Protein AF-A0A1V6HFZ8-F1 (afdb_monomer_lite)

Structure (mmCIF, N/CA/C/O backbone):
data_AF-A0A1V6HFZ8-F1
#
_entry.id   AF-A0A1V6HFZ8-F1
#
loop_
_atom_site.group_PDB
_atom_site.id
_atom_site.type_symbol
_atom_site.label_atom_id
_atom_site.label_alt_id
_atom_site.label_comp_id
_atom_site.label_asym_id
_atom_site.label_entity_id
_atom_site.label_seq_id
_atom_site.pdbx_PDB_ins_code
_atom_site.Cartn_x
_atom_site.Cartn_y
_atom_site.Cartn_z
_atom_site.occupancy
_atom_site.B_iso_or_equiv
_atom_site.auth_seq_id
_atom_site.auth_comp_id
_atom_site.auth_asym_id
_atom_site.auth_atom_id
_atom_site.pdbx_PDB_model_num
ATOM 1 N N . MET A 1 1 ? 42.973 -19.915 -8.336 1.00 31.91 1 MET A N 1
ATOM 2 C CA . MET A 1 1 ? 43.358 -18.603 -7.761 1.00 31.91 1 MET A CA 1
ATOM 3 C C . MET A 1 1 ? 42.092 -17.780 -7.530 1.00 31.91 1 MET A C 1
ATOM 5 O O . MET A 1 1 ? 41.095 -18.105 -8.163 1.00 31.91 1 MET A O 1
ATOM 9 N N . PRO A 1 2 ? 42.072 -16.906 -6.511 1.00 40.16 2 PRO A N 1
ATOM 10 C CA . PRO A 1 2 ? 41.049 -16.905 -5.465 1.00 40.16 2 PRO A CA 1
ATOM 11 C C . PRO A 1 2 ? 39.728 -16.217 -5.830 1.00 40.16 2 PRO A C 1
ATOM 13 O O . PRO A 1 2 ? 39.659 -15.354 -6.699 1.00 40.16 2 PRO A O 1
ATOM 16 N N . LYS A 1 3 ? 38.692 -16.661 -5.103 1.00 45.72 3 LYS A N 1
ATOM 17 C CA . LYS A 1 3 ? 37.398 -16.012 -4.903 1.00 45.72 3 LYS A CA 1
ATOM 18 C C . LYS A 1 3 ? 37.637 -14.635 -4.299 1.00 45.72 3 LYS A C 1
ATOM 20 O O . LYS A 1 3 ? 38.194 -14.598 -3.218 1.00 45.72 3 LYS A O 1
ATOM 25 N N . ASP A 1 4 ? 37.132 -13.588 -4.934 1.00 38.91 4 ASP A N 1
ATOM 26 C CA . ASP A 1 4 ? 36.700 -12.374 -4.241 1.00 38.91 4 ASP A CA 1
ATOM 27 C C . ASP A 1 4 ? 35.571 -11.741 -5.056 1.00 38.91 4 ASP A C 1
ATOM 29 O O . ASP A 1 4 ? 35.717 -10.773 -5.799 1.00 38.91 4 ASP A O 1
ATOM 33 N N . SER A 1 5 ? 34.396 -12.357 -4.934 1.00 36.78 5 SER A N 1
ATOM 34 C CA . SER A 1 5 ? 33.130 -11.678 -5.154 1.00 36.78 5 SER A CA 1
ATOM 35 C C . SER A 1 5 ? 33.002 -10.590 -4.090 1.00 36.78 5 SER A C 1
ATOM 37 O O . SER A 1 5 ? 32.416 -10.817 -3.030 1.00 36.78 5 SER A O 1
ATOM 39 N N . TYR A 1 6 ? 33.558 -9.411 -4.363 1.00 35.97 6 TYR A N 1
ATOM 40 C CA . TYR A 1 6 ? 33.199 -8.197 -3.645 1.00 35.97 6 TYR A CA 1
ATOM 41 C C . TYR A 1 6 ? 31.760 -7.842 -4.026 1.00 35.97 6 TYR A C 1
ATOM 43 O O . TYR A 1 6 ? 31.497 -6.984 -4.867 1.00 35.97 6 TYR A O 1
ATOM 51 N N . LEU A 1 7 ? 30.798 -8.513 -3.391 1.00 35.81 7 LEU A N 1
ATOM 52 C CA . LEU A 1 7 ? 29.511 -7.897 -3.116 1.00 35.81 7 LEU A CA 1
ATOM 53 C C . LEU A 1 7 ? 29.822 -6.730 -2.179 1.00 35.81 7 LEU A C 1
ATOM 55 O O . LEU A 1 7 ? 29.823 -6.881 -0.962 1.00 35.81 7 LEU A O 1
ATOM 59 N N . LEU A 1 8 ? 30.162 -5.577 -2.762 1.00 37.78 8 LEU A N 1
ATOM 60 C CA . LEU A 1 8 ? 30.072 -4.298 -2.079 1.00 37.78 8 LEU A CA 1
ATOM 61 C C . LEU A 1 8 ? 28.665 -4.253 -1.489 1.00 37.78 8 LEU A C 1
ATOM 63 O O . LEU A 1 8 ? 27.687 -4.115 -2.229 1.00 37.78 8 LEU A O 1
ATOM 67 N N . GLU A 1 9 ? 28.557 -4.431 -0.173 1.00 38.78 9 GLU A N 1
ATOM 68 C CA . GLU A 1 9 ? 27.346 -4.120 0.568 1.00 38.78 9 GLU A CA 1
ATOM 69 C C . GLU A 1 9 ? 27.039 -2.650 0.282 1.00 38.78 9 GLU A C 1
ATOM 71 O O . GLU A 1 9 ? 27.591 -1.735 0.896 1.00 38.78 9 GLU A O 1
ATOM 76 N N . LYS A 1 10 ? 26.210 -2.405 -0.741 1.00 52.00 10 LYS A N 1
ATOM 77 C CA . LYS A 1 10 ? 25.707 -1.075 -1.061 1.00 52.00 10 LYS A CA 1
ATOM 78 C C . LYS A 1 10 ? 25.047 -0.582 0.217 1.00 52.00 10 LYS A C 1
ATOM 80 O O . LYS A 1 10 ? 24.011 -1.121 0.599 1.00 52.00 10 LYS A O 1
ATOM 85 N N . LYS A 1 11 ? 25.643 0.417 0.875 1.00 50.28 11 LYS A N 1
ATOM 86 C CA . LYS A 1 11 ? 25.008 1.152 1.973 1.00 50.28 11 LYS A CA 1
ATOM 87 C C . LYS A 1 11 ? 23.631 1.591 1.476 1.00 50.28 11 LYS A C 1
ATOM 89 O O . LYS A 1 11 ? 23.530 2.453 0.606 1.00 50.28 11 LYS A O 1
ATOM 94 N N . ARG A 1 12 ? 22.584 0.918 1.953 1.00 60.47 12 ARG A N 1
ATOM 95 C CA . ARG A 1 12 ? 21.195 1.235 1.626 1.00 60.47 12 ARG A CA 1
ATOM 96 C C . ARG A 1 12 ? 20.712 2.219 2.676 1.00 60.47 12 ARG A C 1
ATOM 98 O O . ARG A 1 12 ? 20.575 1.856 3.840 1.00 60.47 12 ARG A O 1
ATOM 105 N N . SER A 1 13 ? 20.478 3.456 2.265 1.00 70.44 13 SER A N 1
ATOM 106 C CA . SER A 1 13 ? 19.807 4.449 3.103 1.00 70.44 13 SER A CA 1
ATOM 107 C C . SER A 1 13 ? 18.294 4.277 2.957 1.00 70.44 13 SER A C 1
ATOM 109 O O . SER A 1 13 ? 17.820 3.883 1.893 1.00 70.44 13 SER A O 1
ATOM 111 N N . LYS A 1 14 ? 17.519 4.561 4.006 1.00 79.94 14 LYS A N 1
ATOM 112 C CA . LYS A 1 14 ? 16.049 4.615 3.939 1.00 79.94 14 LYS A CA 1
ATOM 113 C C . LYS A 1 14 ? 15.633 6.083 3.929 1.00 79.94 14 LYS A C 1
ATOM 115 O O . LYS A 1 14 ? 16.002 6.817 4.841 1.00 79.94 14 LYS A O 1
ATOM 120 N N . LEU A 1 15 ? 14.877 6.498 2.919 1.00 77.06 15 LEU A N 1
ATOM 121 C CA . LEU A 1 15 ? 14.140 7.762 2.953 1.00 77.06 15 LEU A CA 1
ATOM 122 C C . LEU A 1 15 ? 12.719 7.459 3.430 1.00 77.06 15 LEU A C 1
ATOM 124 O O . LEU A 1 15 ? 12.125 6.497 2.944 1.00 77.06 15 LEU A O 1
ATOM 128 N N . SER A 1 16 ? 12.187 8.250 4.363 1.00 80.81 16 SER A N 1
ATOM 129 C CA . SER A 1 16 ? 10.817 8.099 4.862 1.00 80.81 16 SER A CA 1
ATOM 130 C C . SER A 1 16 ? 10.105 9.440 5.018 1.00 80.81 16 SER A C 1
ATOM 132 O O . SER A 1 16 ? 10.684 10.386 5.549 1.00 80.81 16 SER A O 1
ATOM 134 N N . LEU A 1 17 ? 8.844 9.491 4.598 1.00 79.19 17 LEU A N 1
ATOM 135 C CA . LEU A 1 17 ? 7.902 10.579 4.834 1.00 79.19 17 LEU A CA 1
ATOM 136 C C . LEU A 1 17 ? 6.761 10.038 5.698 1.00 79.19 17 LEU A C 1
ATOM 138 O O . LEU A 1 17 ? 6.158 9.025 5.343 1.00 79.19 17 LEU A O 1
ATOM 142 N N . THR A 1 18 ? 6.446 10.732 6.789 1.00 86.06 18 THR A N 1
ATOM 143 C CA . THR A 1 18 ? 5.321 10.381 7.658 1.00 8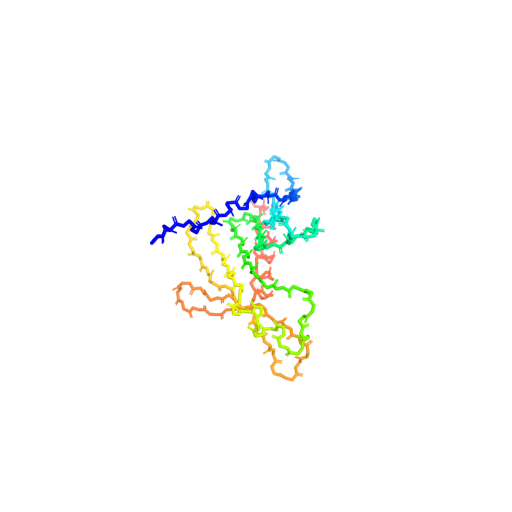6.06 18 THR A CA 1
ATOM 144 C C . THR A 1 18 ? 4.350 11.550 7.751 1.00 86.06 18 THR A C 1
ATOM 146 O O . THR A 1 18 ? 4.761 12.675 8.027 1.00 86.06 18 THR A O 1
ATOM 149 N N . ALA A 1 19 ? 3.065 11.276 7.544 1.00 82.31 19 ALA A N 1
ATOM 150 C CA . ALA A 1 19 ? 1.970 12.206 7.791 1.00 82.31 19 ALA A CA 1
ATOM 151 C C . ALA A 1 19 ? 0.964 11.557 8.746 1.00 82.31 19 ALA A C 1
ATOM 153 O O . ALA A 1 19 ? 0.659 10.371 8.616 1.00 82.31 19 ALA A O 1
ATOM 154 N N . SER A 1 20 ? 0.441 12.317 9.705 1.00 86.69 20 SER A N 1
ATOM 155 C CA . SER A 1 20 ? -0.549 11.820 10.659 1.00 86.69 20 SER A CA 1
ATOM 156 C C . SER A 1 20 ? -1.663 12.832 10.895 1.00 86.69 20 SER A C 1
ATOM 158 O O . SER A 1 20 ? -1.442 14.042 10.865 1.00 86.69 20 SER A O 1
ATOM 160 N N . ILE A 1 21 ? -2.873 12.317 11.117 1.00 82.44 21 ILE A N 1
ATOM 161 C CA . ILE A 1 21 ? -4.040 13.095 11.540 1.00 82.44 21 ILE A CA 1
ATOM 162 C C . ILE A 1 21 ? -4.507 12.528 12.876 1.00 82.44 21 ILE A C 1
ATOM 164 O O . ILE A 1 21 ? -4.757 11.323 13.000 1.00 82.44 21 ILE A O 1
ATOM 168 N N . THR A 1 22 ? -4.625 13.403 13.869 1.00 84.69 22 THR A N 1
ATOM 169 C CA . THR A 1 22 ? -5.078 13.071 15.218 1.00 84.69 22 THR A CA 1
ATOM 170 C C . THR A 1 22 ? -6.303 13.905 15.589 1.00 84.69 22 THR A C 1
ATOM 172 O O . THR A 1 22 ? -6.409 15.073 15.224 1.00 84.69 22 THR A O 1
ATOM 175 N N . GLU A 1 23 ? -7.235 13.302 16.322 1.00 79.81 23 GLU A N 1
ATOM 176 C CA . GLU A 1 23 ? -8.407 13.969 16.898 1.00 79.81 23 GLU A CA 1
ATOM 177 C C . GLU A 1 23 ? -8.531 13.532 18.358 1.00 79.81 23 GLU A C 1
ATOM 179 O O . GLU A 1 23 ? -8.574 12.334 18.637 1.00 79.81 23 GLU A O 1
ATOM 184 N N . SER A 1 24 ? -8.555 14.488 19.293 1.00 75.19 24 SER A N 1
ATOM 185 C CA . SER A 1 24 ? -8.728 14.222 20.733 1.00 75.19 24 SER A CA 1
ATOM 186 C C . SER A 1 24 ? -7.845 13.074 21.251 1.00 75.19 24 SER A C 1
ATOM 188 O O . SER A 1 24 ? -8.337 12.121 21.848 1.00 75.19 24 SER A O 1
ATOM 190 N N . GLU A 1 25 ? -6.541 13.148 20.954 1.00 76.88 25 GLU A N 1
ATOM 191 C CA . GLU A 1 25 ? -5.500 12.159 21.304 1.00 76.88 25 GLU A CA 1
ATOM 192 C C . GLU A 1 25 ? -5.581 10.801 20.579 1.00 76.88 25 GLU A C 1
ATOM 194 O O . GLU A 1 25 ? -4.676 9.976 20.712 1.00 76.88 25 GLU A O 1
ATOM 199 N N . LYS A 1 26 ? -6.598 10.566 19.743 1.00 74.50 26 LYS A N 1
ATOM 200 C CA . LYS A 1 26 ? -6.703 9.366 18.904 1.00 74.50 26 LYS A CA 1
ATOM 201 C C . LYS A 1 26 ? -6.065 9.598 17.543 1.00 74.50 26 LYS A C 1
ATOM 203 O O . LYS A 1 26 ? -6.334 10.591 16.870 1.00 74.50 26 LYS A O 1
ATOM 208 N N . GLN A 1 27 ? -5.254 8.644 17.103 1.00 76.06 27 GLN A N 1
ATOM 209 C CA . GLN A 1 27 ? -4.717 8.632 15.750 1.00 76.06 27 GLN A CA 1
ATOM 210 C C . GLN A 1 27 ? -5.765 8.098 14.771 1.00 76.06 27 GLN A C 1
ATOM 212 O O . GLN A 1 27 ? -6.107 6.917 14.804 1.00 76.06 27 GLN A O 1
ATOM 217 N N . LEU A 1 28 ? -6.267 8.977 13.905 1.00 78.62 28 LEU A N 1
ATOM 218 C CA . LEU A 1 28 ? -7.260 8.629 12.887 1.00 78.62 28 LEU A CA 1
ATOM 219 C C . LEU A 1 28 ? -6.596 8.052 11.637 1.00 78.62 28 LEU A C 1
ATOM 221 O O . LEU A 1 28 ? -7.091 7.092 11.050 1.00 78.62 28 LEU A O 1
ATOM 225 N N . LEU A 1 29 ? -5.463 8.641 11.251 1.00 81.94 29 LEU A N 1
ATOM 226 C CA . LEU A 1 29 ? -4.714 8.279 10.057 1.00 81.94 29 LEU A CA 1
ATOM 227 C C . LEU A 1 29 ? -3.211 8.399 10.324 1.00 81.94 29 LEU A C 1
ATOM 229 O O . LEU A 1 29 ? -2.740 9.400 10.866 1.00 81.94 29 LEU A O 1
ATOM 233 N N . GLU A 1 30 ? -2.451 7.401 9.892 1.00 86.00 30 GLU A N 1
ATOM 234 C CA . GLU A 1 30 ? -1.007 7.492 9.673 1.00 86.00 30 GLU A CA 1
ATOM 235 C C . GLU A 1 30 ? -0.697 7.072 8.252 1.00 86.00 30 GLU A C 1
ATOM 237 O O . GLU A 1 30 ? -1.179 6.036 7.803 1.00 86.00 30 GLU A O 1
ATOM 242 N N . VAL A 1 31 ? 0.165 7.814 7.580 1.00 86.44 31 VAL A N 1
ATOM 243 C CA . VAL A 1 31 ? 0.746 7.412 6.308 1.00 86.44 31 VAL A CA 1
ATOM 244 C C . VAL A 1 31 ? 2.255 7.453 6.467 1.00 86.44 31 VAL A C 1
ATOM 246 O O . VAL A 1 31 ? 2.812 8.515 6.723 1.00 86.44 31 VAL A O 1
ATOM 249 N N . GLU A 1 32 ? 2.912 6.309 6.317 1.00 88.62 32 GLU A N 1
ATOM 250 C CA . GLU A 1 32 ? 4.364 6.193 6.190 1.00 88.62 32 GLU A CA 1
ATOM 251 C C . GLU A 1 32 ? 4.676 5.772 4.753 1.00 88.62 32 GLU A C 1
ATOM 253 O O . GLU A 1 32 ? 4.271 4.701 4.309 1.00 88.62 32 GLU A O 1
ATOM 258 N N . LEU A 1 33 ? 5.403 6.611 4.025 1.00 85.62 33 LEU A N 1
ATOM 259 C CA . LEU A 1 33 ? 5.995 6.272 2.737 1.00 85.62 33 LEU A CA 1
ATOM 260 C C . LEU A 1 33 ? 7.495 6.112 2.937 1.00 85.62 33 LEU A C 1
ATOM 262 O O . LEU A 1 33 ? 8.133 6.988 3.515 1.00 85.62 33 LEU A O 1
ATOM 266 N N . SER A 1 34 ? 8.082 5.038 2.427 1.00 87.75 34 SER A N 1
ATOM 267 C CA . SER A 1 34 ? 9.522 4.848 2.459 1.00 87.75 34 SER A CA 1
ATOM 268 C C . SER A 1 34 ? 10.091 4.194 1.209 1.00 87.75 34 SER A C 1
ATOM 270 O O . SER A 1 34 ? 9.400 3.504 0.465 1.00 87.75 34 SER A O 1
ATOM 272 N N . THR A 1 35 ? 11.371 4.443 0.950 1.00 85.88 35 THR A N 1
ATOM 273 C CA . THR A 1 35 ? 12.093 3.859 -0.184 1.00 85.88 35 THR A CA 1
ATOM 274 C C . THR A 1 35 ? 13.546 3.598 0.185 1.00 85.88 35 THR A C 1
ATOM 276 O O . THR A 1 35 ? 14.160 4.354 0.946 1.00 85.88 35 THR A O 1
ATOM 279 N N . ALA A 1 36 ? 14.097 2.505 -0.340 1.00 83.50 36 ALA A N 1
ATOM 280 C CA . ALA A 1 36 ? 15.520 2.227 -0.253 1.00 83.50 36 ALA A CA 1
ATOM 281 C C . ALA A 1 36 ? 16.278 3.067 -1.288 1.00 83.50 36 ALA A C 1
ATOM 283 O O . ALA A 1 36 ? 15.962 3.051 -2.475 1.00 83.50 36 ALA A O 1
ATOM 284 N N . VAL A 1 37 ? 17.322 3.754 -0.843 1.00 81.62 37 VAL A N 1
ATOM 285 C CA . VAL A 1 37 ? 18.180 4.592 -1.677 1.00 81.62 37 VAL A CA 1
ATOM 286 C C . VAL A 1 37 ? 19.566 3.967 -1.738 1.00 81.62 37 VAL A C 1
ATOM 288 O O . VAL A 1 37 ? 20.138 3.590 -0.712 1.00 81.62 37 VAL A O 1
ATOM 291 N N . SER A 1 38 ? 20.113 3.851 -2.945 1.00 80.62 38 SER A N 1
ATOM 292 C CA . SER A 1 38 ? 21.486 3.398 -3.177 1.00 80.62 38 SER A CA 1
ATOM 293 C C . SER A 1 38 ? 22.196 4.287 -4.192 1.00 80.62 38 SER A C 1
ATOM 295 O O . SER A 1 38 ? 21.545 4.944 -5.000 1.00 80.62 38 SER A O 1
ATOM 297 N N . ILE A 1 39 ? 23.527 4.305 -4.143 1.00 76.62 39 ILE A N 1
ATOM 298 C CA . ILE A 1 39 ? 24.368 5.070 -5.070 1.00 76.62 39 ILE A CA 1
ATOM 299 C C . ILE A 1 39 ? 24.864 4.125 -6.175 1.00 76.62 39 ILE A C 1
ATOM 301 O O . ILE A 1 39 ? 25.343 3.024 -5.882 1.00 76.62 39 ILE A O 1
ATOM 305 N N . ALA A 1 40 ? 24.708 4.525 -7.439 1.00 77.44 40 ALA A N 1
ATOM 306 C CA . ALA A 1 40 ? 25.228 3.802 -8.602 1.00 77.44 40 ALA A CA 1
ATOM 307 C C . ALA A 1 40 ? 26.645 4.266 -8.998 1.00 77.44 40 ALA A C 1
ATOM 309 O O . ALA A 1 40 ? 27.188 5.212 -8.428 1.00 77.44 40 ALA A O 1
ATOM 310 N N . GLU A 1 41 ? 27.243 3.603 -9.993 1.00 69.31 41 GLU A N 1
ATOM 311 C CA . GLU A 1 41 ? 28.651 3.771 -10.406 1.00 69.31 41 GLU A CA 1
ATOM 312 C C . GLU A 1 41 ? 29.006 5.181 -10.934 1.00 69.31 41 GLU A C 1
ATOM 314 O O . GLU A 1 41 ? 30.180 5.514 -11.065 1.00 69.31 41 GLU A O 1
ATOM 319 N N . HIS A 1 42 ? 28.015 6.059 -11.131 1.00 78.62 42 HIS A N 1
ATOM 320 C CA . HIS A 1 42 ? 28.196 7.466 -11.520 1.00 78.62 42 HIS A CA 1
ATOM 321 C C . HIS A 1 42 ? 27.625 8.466 -10.504 1.00 78.62 42 HIS A C 1
ATOM 323 O O . HIS A 1 42 ? 27.186 9.549 -10.875 1.00 78.62 42 HIS A O 1
ATOM 329 N N . GLN A 1 43 ? 27.593 8.098 -9.220 1.00 71.69 43 GLN A N 1
ATOM 330 C CA . GLN A 1 43 ? 27.035 8.918 -8.132 1.00 71.69 43 GLN A CA 1
ATOM 331 C C . GLN A 1 43 ? 25.545 9.280 -8.288 1.00 71.69 43 GLN A C 1
ATOM 333 O O . GLN A 1 43 ? 25.023 10.099 -7.535 1.00 71.69 43 GLN A O 1
ATOM 338 N N . SER A 1 44 ? 24.828 8.645 -9.215 1.00 71.94 44 SER A N 1
ATOM 339 C CA . SER A 1 44 ? 23.381 8.790 -9.326 1.00 71.94 44 SER A CA 1
ATOM 340 C C . SER A 1 44 ? 22.666 8.046 -8.196 1.00 71.94 44 SER A C 1
ATOM 342 O O . SER A 1 44 ? 23.094 6.973 -7.753 1.00 71.94 44 SER A O 1
ATOM 344 N N . LEU A 1 45 ? 21.568 8.637 -7.717 1.00 71.56 45 LEU A N 1
ATOM 345 C CA . LEU A 1 45 ? 20.692 8.028 -6.720 1.00 71.56 45 LEU A CA 1
ATOM 346 C C . LEU A 1 45 ? 19.718 7.067 -7.401 1.00 71.56 45 LEU A C 1
ATOM 348 O O . LEU A 1 45 ? 19.036 7.433 -8.354 1.00 71.56 45 LEU A O 1
ATOM 352 N N . VAL A 1 46 ? 19.630 5.848 -6.877 1.00 72.56 46 VAL A N 1
ATOM 353 C CA . VAL A 1 46 ? 18.692 4.818 -7.328 1.00 72.56 46 VAL A CA 1
ATOM 354 C C . VAL A 1 46 ? 17.713 4.508 -6.203 1.00 72.56 46 VAL A C 1
ATOM 356 O O . VAL A 1 46 ? 18.128 4.121 -5.106 1.00 72.56 46 VAL A O 1
ATOM 359 N N . PHE A 1 47 ? 16.420 4.644 -6.500 1.00 73.38 47 PHE A N 1
ATOM 360 C CA . PHE A 1 47 ? 15.310 4.428 -5.570 1.00 73.38 47 PHE A CA 1
ATOM 361 C C . PHE A 1 47 ? 14.668 3.053 -5.787 1.00 73.38 47 PHE A C 1
ATOM 363 O O . PHE A 1 47 ? 13.832 2.872 -6.677 1.00 73.38 47 PHE A O 1
ATOM 370 N N . GLY A 1 48 ? 15.043 2.086 -4.954 1.00 74.38 48 GLY A N 1
ATOM 371 C CA . GLY A 1 48 ? 14.461 0.744 -4.925 1.00 74.38 48 GLY A CA 1
ATOM 372 C C . GLY A 1 48 ? 13.380 0.601 -3.854 1.00 74.38 48 GLY A C 1
ATOM 373 O O . GLY A 1 48 ? 13.266 1.449 -2.966 1.00 74.38 48 GLY A O 1
ATOM 374 N N . LYS A 1 49 ? 12.608 -0.489 -3.932 1.00 80.94 49 LYS A N 1
ATOM 375 C CA . LYS A 1 49 ? 11.656 -0.955 -2.916 1.00 80.94 49 LYS A CA 1
ATOM 376 C C . LYS A 1 49 ? 10.866 0.160 -2.234 1.00 80.94 49 LYS A C 1
ATOM 378 O O . LYS A 1 49 ? 11.247 0.650 -1.169 1.00 80.94 49 LYS A O 1
ATOM 383 N N . LYS A 1 50 ? 9.774 0.564 -2.871 1.00 86.44 50 LYS A N 1
ATOM 384 C CA . LYS A 1 50 ? 8.834 1.551 -2.338 1.00 86.44 50 LYS A CA 1
ATOM 385 C C . LYS A 1 50 ? 7.873 0.839 -1.399 1.00 86.44 50 LYS A C 1
ATOM 387 O O . LYS A 1 50 ? 7.317 -0.193 -1.761 1.00 86.44 50 LYS A O 1
ATOM 392 N N . ASP A 1 51 ? 7.705 1.379 -0.206 1.00 88.56 51 ASP A N 1
ATOM 393 C CA . ASP A 1 51 ? 6.839 0.842 0.833 1.00 88.56 51 ASP A CA 1
ATOM 394 C C . ASP A 1 51 ? 5.913 1.949 1.326 1.00 88.56 51 ASP A C 1
ATOM 396 O O . ASP A 1 51 ? 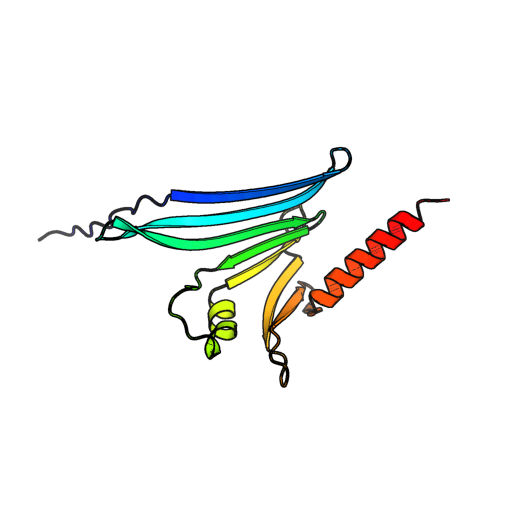6.372 3.012 1.734 1.00 88.56 51 ASP A O 1
ATOM 400 N N . LEU A 1 52 ? 4.612 1.716 1.246 1.00 86.25 52 LEU A N 1
ATOM 401 C CA . LEU A 1 52 ? 3.564 2.610 1.703 1.00 86.25 52 LEU A CA 1
ATOM 402 C C . LEU A 1 52 ? 2.745 1.871 2.753 1.00 86.25 52 LEU A C 1
ATOM 404 O O . LEU A 1 52 ? 2.149 0.830 2.477 1.00 86.25 52 LEU A O 1
ATOM 408 N N . LYS A 1 53 ? 2.677 2.441 3.947 1.00 88.44 53 LYS A N 1
ATOM 409 C CA . LYS A 1 53 ? 1.887 1.933 5.056 1.00 88.44 53 LYS A CA 1
ATOM 410 C C . LYS A 1 53 ? 0.876 2.985 5.466 1.00 88.44 53 LYS A C 1
ATOM 412 O O . LYS A 1 53 ? 1.249 4.065 5.912 1.00 88.44 53 LYS A O 1
ATOM 417 N N . ILE A 1 54 ? -0.401 2.653 5.338 1.00 85.56 54 ILE A N 1
ATOM 418 C CA . ILE A 1 54 ? -1.509 3.508 5.751 1.00 85.56 54 ILE A CA 1
ATOM 419 C C . ILE A 1 54 ? -2.188 2.837 6.943 1.00 85.56 54 ILE A C 1
ATOM 421 O O . ILE A 1 54 ? -2.748 1.753 6.810 1.00 85.56 54 ILE A O 1
ATOM 425 N N . LYS A 1 55 ? -2.126 3.453 8.122 1.00 83.94 55 LYS A N 1
ATOM 426 C CA . LYS A 1 55 ? -2.827 2.994 9.325 1.00 83.94 55 LYS A CA 1
ATOM 427 C C . LYS A 1 55 ? -4.111 3.805 9.466 1.00 83.94 55 LYS A C 1
ATOM 429 O O . LYS A 1 55 ? -4.042 5.019 9.631 1.00 83.94 55 LYS A O 1
ATOM 434 N N . ILE A 1 56 ? -5.256 3.137 9.407 1.00 81.44 56 ILE A N 1
ATOM 435 C CA . ILE A 1 56 ? -6.583 3.720 9.636 1.00 81.44 56 ILE A CA 1
ATOM 436 C C . ILE A 1 56 ? -7.259 2.805 10.633 1.00 81.44 56 ILE A C 1
ATOM 438 O O . ILE A 1 56 ? -7.570 1.673 10.287 1.00 81.44 56 ILE A O 1
ATOM 442 N N . PHE A 1 57 ? -7.464 3.247 11.869 1.00 71.25 57 PHE A N 1
ATOM 443 C CA . PHE A 1 57 ? -8.010 2.361 12.894 1.00 71.25 57 PHE A CA 1
ATOM 444 C C . PHE A 1 57 ? -9.343 1.719 12.438 1.00 71.25 57 PHE A C 1
ATOM 446 O O . PHE A 1 57 ? -10.222 2.452 11.982 1.00 71.25 57 PHE A O 1
ATOM 453 N N . PRO A 1 58 ? -9.525 0.383 12.556 1.00 70.62 58 PRO A N 1
ATOM 454 C CA . PRO A 1 58 ? -8.650 -0.614 13.198 1.00 70.62 58 PRO A CA 1
ATOM 455 C C . PRO A 1 58 ? -7.718 -1.388 12.236 1.00 70.62 58 PRO A C 1
ATOM 457 O O . PRO A 1 58 ? -7.156 -2.421 12.615 1.00 70.62 58 PRO A O 1
ATOM 460 N N . ILE A 1 59 ? -7.568 -0.938 10.993 1.00 82.06 59 ILE A N 1
ATOM 461 C CA . ILE A 1 59 ? -6.835 -1.615 9.921 1.00 82.06 59 ILE A CA 1
ATOM 462 C C . ILE A 1 59 ? -5.515 -0.924 9.550 1.00 82.06 59 ILE A C 1
ATOM 464 O O . ILE A 1 59 ? -5.250 0.246 9.826 1.00 82.06 59 ILE A O 1
ATOM 468 N N . ILE A 1 60 ? -4.650 -1.683 8.894 1.00 85.06 60 ILE A N 1
ATOM 469 C CA . ILE A 1 60 ? -3.388 -1.213 8.343 1.00 85.06 60 ILE A CA 1
ATOM 470 C C . ILE A 1 60 ? -3.272 -1.753 6.924 1.00 85.06 60 ILE A C 1
ATOM 472 O O . ILE A 1 60 ? -3.192 -2.963 6.716 1.00 85.06 60 ILE A O 1
ATOM 476 N N . PHE A 1 61 ? -3.237 -0.854 5.951 1.00 85.38 61 PHE A N 1
ATOM 477 C CA . PHE A 1 61 ? -2.930 -1.166 4.566 1.00 85.38 61 PHE A CA 1
ATOM 478 C C . PHE A 1 61 ? -1.419 -1.078 4.344 1.00 85.38 61 PHE A C 1
ATOM 480 O O . PHE A 1 61 ? -0.779 -0.103 4.741 1.00 85.38 61 PHE A O 1
ATOM 487 N N . HIS A 1 62 ? -0.848 -2.091 3.701 1.00 89.19 62 HIS A N 1
ATOM 488 C CA . HIS A 1 62 ? 0.561 -2.139 3.319 1.00 89.19 62 HIS A CA 1
ATOM 489 C C . HIS A 1 62 ? 0.653 -2.367 1.817 1.00 89.19 62 HIS A C 1
ATOM 491 O O . HIS A 1 62 ? 0.085 -3.334 1.312 1.00 89.19 62 HIS A O 1
ATOM 497 N N . LEU A 1 63 ? 1.411 -1.522 1.133 1.00 88.62 63 LEU A N 1
ATOM 498 C CA . LEU A 1 63 ? 1.801 -1.664 -0.261 1.00 88.62 63 LEU A CA 1
ATOM 499 C C . LEU A 1 63 ? 3.325 -1.662 -0.317 1.00 88.62 63 LEU A C 1
ATOM 501 O O . LEU A 1 63 ? 3.952 -0.664 0.013 1.00 88.62 63 LEU A O 1
ATOM 505 N N . THR A 1 64 ? 3.917 -2.743 -0.807 1.00 88.75 64 THR A N 1
ATOM 506 C CA . THR A 1 64 ? 5.342 -2.786 -1.139 1.00 88.75 64 THR A CA 1
ATOM 507 C C . THR A 1 64 ? 5.485 -3.058 -2.629 1.00 88.75 64 THR A C 1
ATOM 509 O O . THR A 1 64 ? 4.836 -3.967 -3.135 1.00 88.75 64 THR A O 1
ATOM 512 N N . SER A 1 65 ? 6.322 -2.306 -3.340 1.00 86.44 65 SER A N 1
ATOM 513 C CA . SER A 1 65 ? 6.548 -2.499 -4.774 1.00 86.44 65 SER A CA 1
ATOM 514 C C . SER A 1 65 ? 7.987 -2.189 -5.179 1.00 86.44 65 SER A C 1
ATOM 516 O O . SER A 1 65 ? 8.563 -1.175 -4.776 1.00 86.44 65 SER A O 1
ATOM 518 N N . ASP A 1 66 ? 8.547 -3.057 -6.018 1.00 83.75 66 ASP A N 1
ATOM 519 C CA . ASP A 1 66 ? 9.822 -2.839 -6.711 1.00 83.75 66 ASP A CA 1
ATOM 520 C C . ASP A 1 66 ? 9.626 -2.302 -8.140 1.00 83.75 66 ASP A C 1
ATOM 522 O O . ASP A 1 66 ? 10.585 -2.221 -8.907 1.00 83.75 66 ASP A O 1
ATOM 526 N N . TYR A 1 67 ? 8.397 -1.919 -8.508 1.00 82.00 67 TYR A N 1
ATOM 527 C CA . TYR A 1 67 ? 8.091 -1.420 -9.844 1.00 82.00 67 TYR A CA 1
ATOM 528 C C . TYR A 1 67 ? 8.901 -0.146 -10.177 1.00 82.00 67 TYR A C 1
ATOM 530 O O . TYR A 1 67 ? 8.8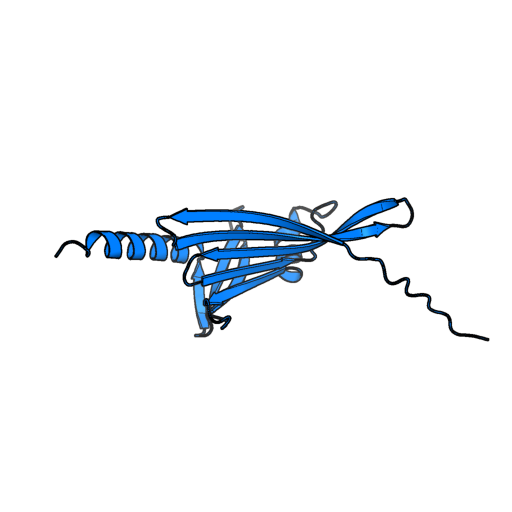55 0.838 -9.419 1.00 82.00 67 TYR A O 1
ATOM 538 N N . PRO A 1 68 ? 9.646 -0.132 -11.299 1.00 76.19 68 PRO A N 1
ATOM 539 C CA . PRO A 1 68 ? 10.326 1.062 -11.776 1.00 76.19 68 PRO A CA 1
ATOM 540 C C . PRO A 1 68 ? 9.310 1.978 -12.468 1.00 76.19 68 PRO A C 1
ATOM 542 O O . PRO A 1 68 ? 8.819 1.687 -13.549 1.00 76.19 68 PRO A O 1
ATOM 545 N N . PHE A 1 69 ? 8.974 3.100 -11.828 1.00 70.25 69 PHE A N 1
ATOM 546 C CA . PHE A 1 69 ? 8.014 4.070 -12.373 1.00 70.25 69 PHE A CA 1
ATOM 547 C C . PHE A 1 69 ? 8.565 4.876 -13.560 1.00 70.25 69 PHE A C 1
ATOM 549 O O . PHE A 1 69 ? 7.794 5.491 -14.288 1.00 70.25 69 PHE A O 1
ATOM 556 N N . GLU A 1 70 ? 9.883 4.873 -13.764 1.00 70.94 70 GLU A N 1
ATOM 557 C CA . GLU A 1 70 ? 10.539 5.546 -14.885 1.00 70.94 70 GLU A CA 1
ATOM 558 C C . GLU A 1 70 ? 10.882 4.547 -15.994 1.00 70.94 70 GLU A C 1
ATOM 560 O O . GLU A 1 70 ? 11.390 3.458 -15.726 1.00 70.94 70 GLU A O 1
ATOM 565 N N . GLY A 1 71 ? 10.634 4.935 -17.248 1.00 67.06 71 GLY A N 1
ATOM 566 C CA . GLY A 1 71 ? 11.061 4.182 -18.434 1.00 67.06 71 GLY A CA 1
ATOM 567 C C . GLY A 1 71 ? 10.219 2.952 -18.791 1.00 67.06 71 GLY A C 1
ATOM 568 O O . GLY A 1 71 ? 10.560 2.264 -19.751 1.00 67.06 71 GLY A O 1
ATOM 569 N N . MET A 1 72 ? 9.128 2.679 -18.067 1.00 69.81 72 MET A N 1
ATOM 570 C CA . MET A 1 72 ? 8.227 1.558 -18.359 1.00 69.81 72 MET A CA 1
ATOM 571 C C . MET A 1 72 ? 7.042 1.979 -19.247 1.00 69.81 72 MET A C 1
ATOM 573 O O . MET A 1 72 ? 6.515 3.080 -19.070 1.00 69.81 72 MET A O 1
ATOM 577 N N . PRO A 1 73 ? 6.579 1.118 -20.174 1.00 75.25 73 PRO A N 1
ATOM 578 C CA . PRO A 1 73 ? 5.394 1.390 -20.985 1.00 75.25 73 PRO A CA 1
ATOM 579 C C . PRO A 1 73 ? 4.114 1.494 -20.142 1.00 75.25 73 PRO A C 1
ATOM 581 O O . PRO A 1 73 ? 3.799 0.600 -19.362 1.00 75.25 73 PRO A O 1
ATOM 584 N N . GLU A 1 74 ? 3.308 2.536 -20.362 1.00 69.94 74 GLU A N 1
ATOM 585 C CA . GLU A 1 74 ? 2.018 2.703 -19.666 1.00 69.94 74 GLU A CA 1
ATOM 586 C C . GLU A 1 74 ? 1.044 1.545 -19.940 1.00 69.94 74 GLU A C 1
ATOM 588 O O . GLU A 1 74 ? 0.278 1.145 -19.066 1.00 69.94 74 GLU A O 1
ATOM 593 N N . VAL A 1 75 ? 1.105 0.965 -21.143 1.00 74.94 75 VAL A N 1
ATOM 594 C CA . VAL A 1 75 ? 0.206 -0.113 -21.588 1.00 74.94 75 VAL A CA 1
ATOM 595 C C . VAL A 1 75 ? 0.355 -1.408 -20.787 1.00 74.94 75 VAL A C 1
ATOM 597 O O . VAL A 1 75 ? -0.608 -2.165 -20.701 1.00 74.94 75 VAL A O 1
ATOM 600 N N . SER A 1 76 ? 1.523 -1.659 -20.183 1.00 77.12 76 SER A N 1
ATOM 601 C CA . SER A 1 76 ? 1.772 -2.838 -19.342 1.00 77.12 76 SER A CA 1
ATOM 602 C C . SER A 1 76 ? 1.785 -2.515 -17.847 1.00 77.12 76 SER A C 1
ATOM 604 O O . SER A 1 76 ? 1.952 -3.422 -17.033 1.00 77.12 76 SER A O 1
ATOM 606 N N . PHE A 1 77 ? 1.542 -1.251 -17.466 1.00 79.56 77 PHE A N 1
ATOM 607 C CA . PHE A 1 77 ? 1.648 -0.789 -16.081 1.00 79.56 77 PHE A CA 1
ATOM 608 C C . PHE A 1 77 ? 0.870 -1.672 -15.105 1.00 79.56 77 PHE A C 1
ATOM 610 O O . PHE A 1 77 ? 1.425 -2.095 -14.099 1.00 79.56 77 PHE A O 1
ATOM 617 N N . VAL A 1 78 ? -0.406 -1.969 -15.381 1.00 77.44 78 VAL A N 1
ATOM 618 C CA . VAL A 1 78 ? -1.254 -2.717 -14.436 1.00 77.44 78 VAL A CA 1
ATOM 619 C C . VAL A 1 78 ? -0.718 -4.125 -14.210 1.00 77.44 78 VAL A C 1
ATOM 621 O O . VAL A 1 78 ? -0.641 -4.570 -13.067 1.00 77.44 78 VAL A O 1
ATOM 624 N N . GLU A 1 79 ? -0.337 -4.818 -15.279 1.00 81.06 79 GLU A N 1
ATOM 625 C CA . GLU A 1 79 ? 0.179 -6.184 -15.206 1.00 81.06 79 GLU A CA 1
ATOM 626 C C . GLU A 1 79 ? 1.533 -6.219 -14.489 1.00 81.06 79 GLU A C 1
ATOM 628 O O . GLU A 1 79 ? 1.714 -6.965 -13.522 1.00 81.06 79 GLU A O 1
ATOM 633 N N . ASP A 1 80 ? 2.459 -5.354 -14.901 1.00 83.06 80 ASP A N 1
ATOM 634 C CA . ASP A 1 80 ? 3.801 -5.296 -14.334 1.00 83.06 80 ASP A CA 1
ATOM 635 C C . ASP A 1 80 ? 3.790 -4.826 -12.880 1.00 83.06 80 ASP A C 1
ATOM 637 O O . ASP A 1 80 ? 4.436 -5.436 -12.025 1.00 83.06 80 ASP A O 1
ATOM 641 N N . PHE A 1 81 ? 3.013 -3.790 -12.566 1.00 82.38 81 PHE A N 1
ATOM 642 C CA . PHE A 1 81 ? 2.865 -3.312 -11.200 1.00 82.38 81 PHE A CA 1
ATOM 643 C C . PHE A 1 81 ? 2.209 -4.375 -10.323 1.00 82.38 81 PHE A C 1
ATOM 645 O O . PHE A 1 81 ? 2.717 -4.639 -9.241 1.00 82.38 81 PHE A O 1
ATOM 652 N N . THR A 1 82 ? 1.137 -5.038 -10.769 1.00 80.69 82 THR A N 1
ATOM 653 C CA . THR A 1 82 ? 0.477 -6.094 -9.973 1.00 80.69 82 THR A CA 1
ATOM 654 C C . THR A 1 82 ? 1.409 -7.272 -9.709 1.00 80.69 82 THR A C 1
ATOM 656 O O . THR A 1 82 ? 1.401 -7.826 -8.614 1.00 80.69 82 THR A O 1
ATOM 659 N N . ARG A 1 83 ? 2.254 -7.636 -10.679 1.00 83.25 83 ARG A N 1
ATOM 660 C CA . ARG A 1 83 ? 3.262 -8.690 -10.517 1.00 83.25 83 ARG A CA 1
ATOM 661 C C . ARG A 1 83 ? 4.364 -8.309 -9.523 1.00 83.25 83 ARG A C 1
ATOM 663 O O . ARG A 1 83 ? 4.876 -9.178 -8.821 1.00 83.25 83 ARG A O 1
ATOM 670 N N . MET A 1 84 ? 4.756 -7.036 -9.488 1.00 85.56 84 MET A N 1
ATOM 671 C CA . MET A 1 84 ? 5.879 -6.538 -8.677 1.00 85.56 84 MET A CA 1
ATOM 672 C C . MET A 1 84 ? 5.455 -5.920 -7.339 1.00 85.56 84 MET A C 1
ATOM 674 O O . MET A 1 84 ? 6.310 -5.649 -6.492 1.00 85.56 84 MET A O 1
ATOM 678 N N . ALA A 1 85 ? 4.160 -5.681 -7.147 1.00 85.88 85 ALA A N 1
ATOM 679 C CA . ALA A 1 85 ? 3.592 -5.113 -5.941 1.00 85.88 85 ALA A CA 1
ATOM 680 C C . ALA A 1 85 ? 2.931 -6.190 -5.083 1.00 85.88 85 ALA A C 1
ATOM 682 O O . ALA A 1 85 ? 2.213 -7.064 -5.560 1.00 85.88 85 ALA A O 1
ATOM 683 N N . LYS A 1 86 ? 3.113 -6.070 -3.773 1.00 89.38 86 LYS A N 1
ATOM 684 C CA . LYS A 1 86 ? 2.356 -6.805 -2.769 1.00 89.38 86 LYS A CA 1
ATOM 685 C C . LYS A 1 86 ? 1.526 -5.807 -1.980 1.00 89.38 86 LYS A C 1
ATOM 687 O O . LYS A 1 86 ? 2.089 -4.941 -1.312 1.00 89.38 86 LYS A O 1
ATOM 692 N N . MET A 1 87 ? 0.205 -5.947 -2.041 1.00 89.38 87 MET A N 1
ATOM 693 C CA . MET A 1 87 ? -0.727 -5.132 -1.265 1.00 89.38 87 MET A CA 1
ATOM 694 C C . MET A 1 87 ? -1.534 -6.014 -0.319 1.00 89.38 87 MET A C 1
ATOM 696 O O . MET A 1 87 ? -2.058 -7.049 -0.729 1.00 89.38 87 MET A O 1
ATOM 700 N N . LYS A 1 88 ? -1.638 -5.614 0.946 1.00 90.81 88 LYS A N 1
ATOM 701 C CA . LYS A 1 88 ? -2.363 -6.366 1.975 1.00 90.81 88 LYS A CA 1
ATOM 702 C C . LYS A 1 88 ? -2.987 -5.444 3.010 1.00 90.81 88 LYS A C 1
ATOM 704 O O . LYS A 1 88 ? -2.456 -4.374 3.303 1.00 90.81 88 LYS A O 1
ATOM 709 N N . ILE A 1 89 ? -4.071 -5.909 3.608 1.00 86.06 89 ILE A N 1
ATOM 710 C CA . ILE A 1 89 ? -4.734 -5.291 4.749 1.00 86.06 89 ILE A CA 1
ATOM 711 C C . ILE A 1 89 ? -4.520 -6.207 5.948 1.00 86.06 89 ILE A C 1
ATOM 713 O O . ILE A 1 89 ? -4.794 -7.404 5.882 1.00 86.06 89 ILE A O 1
ATOM 717 N N . THR A 1 90 ? -4.031 -5.646 7.048 1.00 87.12 90 THR A N 1
ATOM 718 C CA . THR A 1 90 ? -3.937 -6.324 8.342 1.00 87.12 90 THR A CA 1
ATOM 719 C C . THR A 1 90 ? -4.782 -5.595 9.375 1.00 87.12 90 THR A C 1
ATOM 721 O O . THR A 1 90 ? -4.971 -4.386 9.269 1.00 87.12 90 THR A O 1
ATOM 724 N N . ASN A 1 91 ? -5.241 -6.279 10.417 1.00 83.69 91 ASN A N 1
ATOM 725 C CA . ASN A 1 91 ? -5.768 -5.591 11.594 1.00 83.69 91 ASN A CA 1
ATOM 726 C C . ASN A 1 91 ? -4.622 -4.975 12.425 1.00 83.69 91 ASN A C 1
ATOM 728 O O . ASN A 1 91 ? -3.435 -5.170 12.136 1.00 83.69 91 ASN A O 1
ATOM 732 N N . PHE A 1 92 ? -4.964 -4.230 13.474 1.00 79.12 92 PHE A N 1
ATOM 733 C CA . PHE A 1 92 ? -3.991 -3.606 14.376 1.00 79.12 92 PHE A CA 1
ATOM 734 C C . PHE A 1 92 ? -3.122 -4.605 15.166 1.00 79.12 92 PHE A C 1
ATOM 736 O O . PHE A 1 92 ? -2.053 -4.232 15.645 1.00 79.12 92 PHE A O 1
ATOM 743 N N . HIS A 1 93 ? -3.528 -5.877 15.251 1.00 82.00 93 HIS A N 1
ATOM 744 C CA . HIS A 1 93 ? -2.713 -6.970 15.795 1.00 82.00 93 HIS A CA 1
ATOM 745 C C . HIS A 1 93 ? -1.742 -7.574 14.764 1.00 82.00 93 HIS A C 1
ATOM 747 O O . HIS A 1 93 ? -0.984 -8.485 15.091 1.00 82.00 93 HIS A O 1
ATOM 753 N N . GLY A 1 94 ? -1.752 -7.089 13.518 1.00 81.81 94 GLY A N 1
ATOM 754 C CA . GLY A 1 94 ? -0.899 -7.578 12.435 1.00 81.81 94 GLY A CA 1
ATOM 755 C C . GLY A 1 94 ? -1.401 -8.855 11.757 1.00 81.81 94 GLY A C 1
ATOM 756 O O . GLY A 1 94 ? -0.678 -9.412 10.932 1.00 81.81 94 GLY A O 1
ATOM 757 N N . GLN A 1 95 ? -2.616 -9.314 12.065 1.00 85.94 95 GLN A N 1
ATOM 758 C CA . GLN A 1 95 ? -3.228 -10.461 11.391 1.00 85.94 95 GLN A CA 1
ATOM 759 C C . GLN A 1 95 ? -3.736 -10.035 10.014 1.00 85.94 95 GLN A C 1
ATOM 761 O O . GLN A 1 95 ? -4.341 -8.971 9.878 1.00 85.94 95 GLN A O 1
ATOM 766 N N . GLU A 1 96 ? -3.478 -10.853 8.996 1.00 87.81 96 GLU A N 1
ATOM 767 C CA . GLU A 1 96 ? -3.936 -10.608 7.628 1.00 87.81 96 GLU A CA 1
ATOM 768 C C . GLU A 1 96 ? -5.462 -10.707 7.543 1.00 87.81 96 GLU A C 1
ATOM 770 O O . GLU A 1 96 ? -6.059 -11.663 8.029 1.00 87.81 96 GLU A O 1
ATOM 775 N N . VAL A 1 97 ? -6.076 -9.688 6.945 1.00 86.00 97 VAL A N 1
ATOM 776 C CA . VAL A 1 97 ? -7.525 -9.587 6.720 1.00 86.00 97 VAL A CA 1
ATOM 777 C C . VAL A 1 97 ? -7.837 -9.806 5.244 1.00 86.00 97 VAL A C 1
ATOM 779 O O . VAL A 1 97 ? -8.784 -10.516 4.914 1.00 86.00 97 VAL A O 1
ATOM 782 N N . ALA A 1 98 ? -7.033 -9.212 4.357 1.00 85.62 98 ALA A N 1
ATOM 783 C CA . ALA A 1 98 ? -7.211 -9.341 2.919 1.00 85.62 98 ALA A CA 1
ATOM 784 C C . ALA A 1 98 ? -5.911 -9.107 2.143 1.00 85.62 98 ALA A C 1
ATOM 786 O O . ALA A 1 98 ? -5.063 -8.305 2.546 1.00 85.62 98 ALA A O 1
ATOM 787 N N . ASN A 1 99 ? -5.807 -9.736 0.976 1.00 87.44 99 ASN A N 1
ATOM 788 C CA . ASN A 1 99 ? -4.861 -9.353 -0.069 1.00 87.44 99 ASN A CA 1
ATOM 789 C C . ASN A 1 99 ? -5.540 -8.389 -1.034 1.00 87.44 99 ASN A C 1
ATOM 791 O O . ASN A 1 99 ? -6.715 -8.550 -1.345 1.00 87.44 99 ASN A O 1
ATOM 795 N N . VAL A 1 100 ? -4.811 -7.394 -1.529 1.00 84.88 100 VAL A N 1
ATOM 796 C CA . VAL A 1 100 ? -5.358 -6.415 -2.472 1.00 84.88 100 VAL A CA 1
ATOM 797 C C . VAL A 1 100 ? -4.680 -6.585 -3.825 1.00 84.88 100 VAL A C 1
ATOM 799 O O . VAL A 1 100 ? -3.465 -6.748 -3.911 1.00 84.88 100 VAL A O 1
ATOM 802 N N . THR A 1 101 ? -5.464 -6.564 -4.896 1.00 82.94 101 THR A N 1
ATOM 803 C CA . THR A 1 101 ? -4.966 -6.664 -6.274 1.00 82.94 101 THR A CA 1
ATOM 804 C C . THR A 1 101 ? -5.509 -5.525 -7.110 1.00 82.94 101 THR A C 1
ATOM 806 O O . THR A 1 101 ? -6.664 -5.136 -6.936 1.00 82.94 101 THR A O 1
ATOM 809 N N . LEU A 1 102 ? -4.716 -5.052 -8.066 1.00 80.56 102 LEU A N 1
ATOM 810 C CA . LEU A 1 102 ? -5.207 -4.151 -9.099 1.00 80.56 102 LEU A CA 1
ATOM 811 C C . LEU A 1 102 ? -5.771 -4.985 -10.246 1.00 80.56 102 LEU A C 1
ATOM 813 O O . LEU A 1 102 ? -5.192 -6.001 -10.627 1.00 80.56 102 LEU A O 1
ATOM 817 N N . ALA A 1 103 ? -6.897 -4.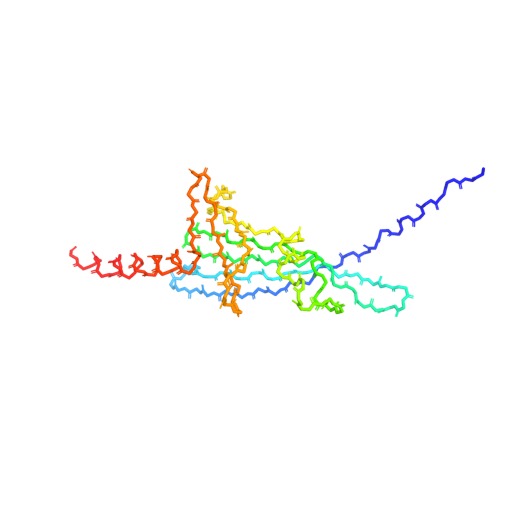558 -10.802 1.00 76.25 103 ALA A N 1
ATOM 818 C CA . ALA A 1 103 ? -7.407 -5.137 -12.033 1.00 76.25 103 ALA A CA 1
ATOM 819 C C . ALA A 1 103 ? -7.996 -4.060 -12.940 1.00 76.25 103 ALA A C 1
ATOM 821 O O . ALA A 1 103 ? -8.627 -3.103 -12.486 1.00 76.25 103 ALA A O 1
ATOM 822 N N . THR A 1 104 ? -7.801 -4.245 -14.241 1.00 71.62 104 THR A N 1
ATOM 823 C CA . THR A 1 104 ? -8.413 -3.414 -15.275 1.00 71.62 104 THR A CA 1
ATOM 824 C C . THR A 1 104 ? -9.856 -3.856 -15.473 1.00 71.62 104 THR A C 1
ATOM 826 O O . THR A 1 104 ? -10.129 -5.048 -15.624 1.00 71.62 104 THR A O 1
ATOM 829 N N . ILE A 1 105 ? -10.795 -2.912 -15.488 1.00 68.50 105 ILE A N 1
ATOM 830 C CA . ILE A 1 105 ? -12.193 -3.226 -15.801 1.00 68.50 105 ILE A CA 1
ATOM 831 C C . ILE A 1 105 ? -12.349 -3.263 -17.330 1.00 68.50 105 ILE A C 1
ATOM 833 O O . ILE A 1 105 ? -12.093 -2.243 -17.977 1.00 68.50 105 ILE A O 1
ATOM 837 N N . PRO A 1 106 ? -12.791 -4.384 -17.936 1.00 64.31 106 PRO A N 1
ATOM 838 C CA . PRO A 1 106 ? -12.992 -4.461 -19.381 1.00 64.31 106 PRO A CA 1
ATOM 839 C C . PRO A 1 106 ? -13.901 -3.335 -19.894 1.00 64.31 106 PRO A C 1
ATOM 841 O O . PRO A 1 106 ? -14.963 -3.071 -19.332 1.00 64.31 106 PRO A O 1
ATOM 844 N N . GLY A 1 107 ? -13.475 -2.648 -20.957 1.00 63.19 107 GLY A N 1
ATOM 845 C CA . GLY A 1 107 ? -14.234 -1.550 -21.567 1.00 63.19 107 GLY A CA 1
ATOM 846 C C . GLY A 1 107 ? -14.162 -0.204 -20.832 1.00 63.19 107 GLY A C 1
ATOM 847 O O . GLY A 1 107 ? -14.796 0.754 -21.272 1.00 63.19 107 GLY A O 1
ATOM 848 N N . ARG A 1 108 ? -13.391 -0.087 -19.741 1.00 61.03 108 ARG A N 1
ATOM 849 C CA . ARG A 1 108 ? -13.119 1.189 -19.060 1.00 61.03 108 ARG A CA 1
ATOM 850 C C . ARG A 1 108 ? -11.613 1.389 -18.926 1.00 61.03 108 ARG A C 1
ATOM 852 O O . ARG A 1 108 ? -10.914 0.499 -18.461 1.00 61.03 108 ARG A O 1
ATOM 859 N N . ASN A 1 109 ? -11.113 2.582 -19.250 1.00 61.41 109 ASN A N 1
ATOM 860 C CA . ASN A 1 109 ? -9.727 2.957 -18.947 1.00 61.41 109 ASN A CA 1
ATOM 861 C C . ASN A 1 109 ? -9.600 3.344 -17.460 1.00 61.41 109 ASN A C 1
ATOM 863 O O . ASN A 1 109 ? -9.341 4.495 -17.114 1.00 61.41 109 ASN A O 1
ATOM 867 N N . ARG A 1 110 ? -9.949 2.405 -16.575 1.00 65.94 110 ARG A N 1
ATOM 868 C CA . ARG A 1 110 ? -9.948 2.570 -15.120 1.00 65.94 110 ARG A CA 1
ATOM 869 C C . ARG A 1 110 ? -9.319 1.342 -14.484 1.00 65.94 110 ARG A C 1
ATOM 871 O O . ARG A 1 110 ? -9.656 0.209 -14.832 1.00 65.94 110 ARG A O 1
ATOM 878 N N . ILE A 1 111 ? -8.431 1.599 -13.536 1.00 67.94 111 ILE A N 1
ATOM 879 C CA . ILE A 1 111 ? -7.837 0.584 -12.677 1.00 67.94 111 ILE A CA 1
ATOM 880 C C . ILE A 1 111 ? -8.669 0.543 -11.405 1.00 67.94 111 ILE A C 1
ATOM 882 O O . ILE A 1 111 ? -9.003 1.597 -10.867 1.00 67.94 111 ILE A O 1
ATOM 886 N N . ASN A 1 112 ? -9.001 -0.657 -10.945 1.00 73.06 112 ASN A N 1
ATOM 887 C CA . ASN A 1 112 ? -9.725 -0.838 -9.702 1.00 73.06 112 ASN A CA 1
ATOM 888 C C . ASN A 1 112 ? -8.932 -1.682 -8.707 1.00 73.06 112 ASN A C 1
ATOM 890 O O . ASN A 1 112 ? -8.121 -2.523 -9.106 1.00 73.06 112 ASN A O 1
ATOM 894 N N . LEU A 1 113 ? -9.177 -1.453 -7.422 1.00 76.75 113 LEU A N 1
ATOM 895 C CA . LEU A 1 113 ? -8.583 -2.204 -6.324 1.00 76.75 113 LEU A CA 1
ATOM 896 C C . LEU A 1 113 ? -9.603 -3.225 -5.830 1.00 76.75 113 LEU A C 1
ATOM 898 O O . LEU A 1 113 ? -10.714 -2.868 -5.464 1.00 76.75 113 LEU A O 1
ATOM 902 N N . TYR A 1 114 ? -9.213 -4.491 -5.789 1.00 81.44 114 TYR A N 1
ATOM 903 C CA . TYR A 1 114 ? -10.043 -5.559 -5.242 1.00 81.44 114 TYR A CA 1
ATOM 904 C C . TYR A 1 114 ? -9.396 -6.120 -3.990 1.00 81.44 114 TYR A C 1
ATOM 906 O O . TYR A 1 114 ? -8.220 -6.486 -4.033 1.00 81.44 114 TYR A O 1
ATOM 914 N N . ALA A 1 115 ? -10.162 -6.216 -2.909 1.00 83.44 115 ALA A N 1
ATOM 915 C CA . ALA A 1 115 ? -9.773 -6.940 -1.711 1.00 83.44 115 ALA A CA 1
ATOM 916 C C . ALA A 1 115 ? -10.258 -8.390 -1.809 1.00 83.44 115 ALA A C 1
ATOM 918 O O . ALA A 1 115 ? -11.421 -8.649 -2.107 1.00 83.44 115 ALA A O 1
ATOM 919 N N . HIS A 1 116 ? -9.353 -9.325 -1.554 1.00 84.75 116 HIS A N 1
ATOM 920 C CA . HIS A 1 116 ? -9.611 -10.755 -1.438 1.00 84.75 116 HIS A CA 1
ATOM 921 C C . HIS A 1 116 ? -9.419 -11.121 0.024 1.00 84.75 116 HIS A C 1
ATOM 923 O O . HIS A 1 116 ? -8.285 -11.152 0.516 1.00 84.75 116 HIS A O 1
ATOM 929 N N . PHE A 1 117 ? -10.524 -11.318 0.725 1.00 81.44 117 PHE A N 1
ATOM 930 C CA . PHE A 1 117 ? -10.523 -11.608 2.149 1.00 81.44 117 PHE A CA 1
ATOM 931 C C . PHE A 1 117 ? -10.123 -13.059 2.415 1.00 81.44 117 PHE A C 1
ATOM 933 O O . PHE A 1 117 ? -10.219 -13.932 1.550 1.00 81.44 117 PHE A O 1
ATOM 940 N N . VAL A 1 118 ? -9.666 -13.327 3.639 1.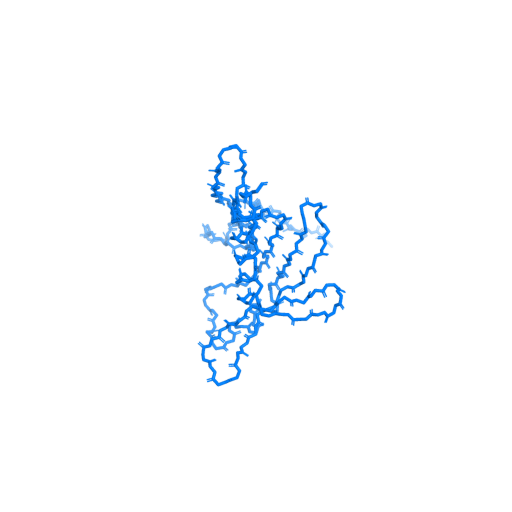00 76.19 118 VAL A N 1
ATOM 941 C CA . VAL A 1 118 ? -9.236 -14.673 4.060 1.00 76.19 118 VAL A CA 1
ATOM 942 C C . VAL A 1 118 ? -10.379 -15.699 3.999 1.00 76.19 118 VAL A C 1
ATOM 944 O O . VAL A 1 118 ? -10.125 -16.888 3.826 1.00 76.19 118 VAL A O 1
ATOM 947 N N . ASP A 1 119 ? -11.632 -15.255 4.090 1.00 74.38 119 ASP A N 1
ATOM 948 C CA . ASP A 1 119 ? -12.822 -16.103 3.949 1.00 74.38 119 ASP A CA 1
ATOM 949 C C . ASP A 1 119 ? -13.165 -16.465 2.487 1.00 74.38 119 ASP A C 1
ATOM 951 O O . ASP A 1 119 ? -14.116 -17.205 2.238 1.00 74.38 119 ASP A O 1
ATOM 955 N N . GLY A 1 120 ? -12.380 -15.980 1.520 1.00 75.81 120 GLY A N 1
ATOM 956 C CA . GLY A 1 120 ? -12.570 -16.220 0.091 1.00 75.81 120 GLY A CA 1
ATOM 957 C C . GLY A 1 120 ? -13.539 -15.250 -0.585 1.00 75.81 120 GLY A C 1
ATOM 958 O O . GLY A 1 120 ? -13.725 -15.341 -1.802 1.00 75.81 120 GLY A O 1
ATOM 959 N N . SER A 1 121 ? -14.136 -14.313 0.157 1.00 78.25 121 SER A N 1
ATOM 960 C CA . SER A 1 121 ? -14.926 -13.239 -0.435 1.00 78.25 121 SER A CA 1
ATOM 961 C C . SER A 1 121 ? -14.030 -12.245 -1.179 1.00 78.25 121 SER A C 1
ATOM 963 O O . SER A 1 121 ? -12.850 -12.046 -0.865 1.00 78.25 121 SER A O 1
ATOM 965 N N . LYS A 1 122 ? -14.597 -11.633 -2.219 1.00 79.81 122 LYS A N 1
ATOM 966 C CA . LYS A 1 122 ? -13.925 -10.626 -3.034 1.00 79.81 122 LYS A CA 1
ATOM 967 C C . LYS A 1 122 ? -14.825 -9.415 -3.164 1.00 79.81 122 LYS A C 1
ATOM 969 O O . LYS A 1 122 ? -15.936 -9.534 -3.675 1.00 79.81 122 LYS A O 1
ATOM 974 N N . GLU A 1 123 ? -14.302 -8.258 -2.794 1.00 76.12 123 GLU A N 1
ATOM 975 C CA . GLU A 1 123 ? -15.022 -6.995 -2.908 1.00 76.12 123 GLU A CA 1
ATOM 976 C C . GLU A 1 123 ? -14.165 -5.925 -3.575 1.00 76.12 123 GLU A C 1
ATOM 978 O O . GLU A 1 123 ? -12.931 -5.961 -3.572 1.00 76.12 123 GLU A O 1
ATOM 983 N N . ASP A 1 124 ? -14.854 -4.971 -4.183 1.00 74.25 124 ASP A N 1
ATOM 984 C CA . ASP A 1 124 ? -14.265 -3.736 -4.668 1.00 74.25 124 ASP A CA 1
ATOM 985 C C . ASP A 1 124 ? -13.880 -2.859 -3.465 1.00 74.25 124 ASP A C 1
ATOM 9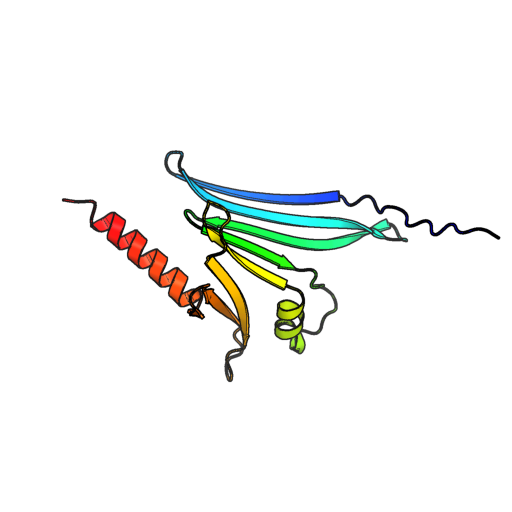87 O O . ASP A 1 124 ? -14.699 -2.597 -2.581 1.00 74.25 124 ASP A O 1
ATOM 991 N N . LEU A 1 125 ? -12.634 -2.392 -3.415 1.00 66.94 125 LEU A N 1
ATOM 992 C CA . LEU A 1 125 ? -12.158 -1.554 -2.319 1.00 66.94 125 LEU A CA 1
ATOM 993 C C . LEU A 1 125 ? -12.916 -0.220 -2.249 1.00 66.94 125 LEU A C 1
ATOM 995 O O . LEU A 1 125 ? -13.096 0.310 -1.155 1.00 66.94 125 LEU A O 1
ATOM 999 N N . GLU A 1 126 ? -13.404 0.308 -3.376 1.00 64.94 126 GLU A N 1
ATOM 1000 C CA . GLU A 1 126 ? -14.256 1.504 -3.399 1.00 64.94 126 GLU A CA 1
ATOM 1001 C C . GLU A 1 126 ? -15.587 1.245 -2.668 1.00 64.94 126 GLU A C 1
ATOM 1003 O O . GLU A 1 126 ? -16.074 2.100 -1.920 1.00 64.94 126 GLU A O 1
ATOM 1008 N N . GLN A 1 127 ? -16.134 0.031 -2.792 1.00 60.84 127 GLN A N 1
ATOM 1009 C CA . GLN A 1 127 ? -17.336 -0.396 -2.069 1.00 60.84 127 GLN A CA 1
ATOM 1010 C C . GLN A 1 127 ? -17.055 -0.608 -0.577 1.00 60.84 127 GLN A C 1
ATOM 1012 O O . GLN A 1 127 ? -17.834 -0.139 0.253 1.00 60.84 127 GLN A O 1
ATOM 1017 N N . ILE A 1 128 ? -15.912 -1.207 -0.224 1.00 59.44 128 ILE A N 1
ATOM 1018 C CA . ILE A 1 128 ? -15.484 -1.375 1.177 1.00 59.44 128 ILE A CA 1
ATOM 1019 C C . ILE A 1 128 ? -15.302 -0.016 1.859 1.00 59.44 128 ILE A C 1
ATOM 1021 O O . ILE A 1 128 ? -15.804 0.205 2.960 1.00 59.44 128 ILE A O 1
ATOM 1025 N N . MET A 1 129 ? -14.600 0.918 1.212 1.00 56.72 129 MET A N 1
ATOM 1026 C CA . MET A 1 129 ? -14.377 2.262 1.754 1.00 56.72 129 MET A CA 1
ATOM 1027 C C . MET A 1 129 ? -15.698 3.013 1.939 1.00 56.72 129 MET A C 1
ATOM 1029 O O . MET A 1 129 ? -15.881 3.692 2.948 1.00 56.72 129 MET A O 1
ATOM 1033 N N . SER A 1 130 ? -16.639 2.841 1.010 1.00 52.97 130 SER A N 1
ATOM 1034 C CA . SER A 1 130 ? -17.986 3.405 1.128 1.00 52.97 130 SER A CA 1
ATOM 1035 C C . SER A 1 130 ? -18.749 2.807 2.316 1.00 52.97 130 SER A C 1
ATOM 1037 O O . SER A 1 130 ? -19.345 3.550 3.092 1.00 52.97 130 SER A O 1
ATOM 1039 N N . PHE A 1 131 ? -18.662 1.490 2.527 1.00 50.16 131 PHE A N 1
ATOM 1040 C CA . PHE A 1 131 ? -19.282 0.812 3.668 1.00 50.16 131 PHE A CA 1
ATOM 1041 C C . PHE A 1 131 ? -18.693 1.266 5.013 1.00 50.16 131 PHE A C 1
ATOM 1043 O O . PHE A 1 131 ? -19.441 1.578 5.939 1.00 50.16 131 PHE A O 1
ATOM 1050 N N . VAL A 1 132 ? -17.364 1.382 5.120 1.00 50.59 132 VAL A N 1
ATOM 1051 C CA . VAL A 1 132 ? -16.689 1.877 6.336 1.00 50.59 132 VAL A CA 1
ATOM 1052 C C . VAL A 1 132 ? -17.123 3.307 6.666 1.00 50.59 132 VAL A C 1
ATOM 1054 O O . VAL A 1 132 ? -17.362 3.619 7.835 1.00 50.59 132 VAL A O 1
ATOM 1057 N N . VAL A 1 133 ? -17.281 4.172 5.659 1.00 45.19 133 VAL A N 1
ATOM 1058 C CA . VAL A 1 133 ? -17.798 5.537 5.847 1.00 45.19 133 VAL A CA 1
ATOM 1059 C C . VAL A 1 133 ? -19.241 5.511 6.357 1.00 45.19 133 VAL A C 1
ATOM 1061 O O . VAL A 1 133 ? -19.542 6.200 7.333 1.00 45.19 133 VAL A O 1
ATOM 1064 N N . THR A 1 134 ? -20.110 4.688 5.768 1.00 40.47 134 THR A N 1
ATOM 1065 C CA . THR A 1 134 ? -21.514 4.561 6.187 1.00 40.47 134 THR A CA 1
ATOM 1066 C C . THR A 1 134 ? -21.643 4.046 7.621 1.00 40.47 134 THR A C 1
ATOM 1068 O O . THR A 1 134 ? -22.307 4.687 8.430 1.00 40.47 134 THR A O 1
ATOM 1071 N N . VAL A 1 135 ? -20.940 2.971 7.987 1.00 44.28 135 VAL A N 1
ATOM 1072 C CA . VAL A 1 135 ? -20.986 2.405 9.350 1.00 44.28 135 VAL A CA 1
ATOM 1073 C C . VAL A 1 135 ? -20.401 3.374 10.384 1.00 44.28 135 VAL A C 1
ATOM 1075 O O . VAL A 1 135 ? -20.931 3.517 11.487 1.00 44.28 135 VAL A O 1
ATOM 1078 N N . THR A 1 136 ? -19.335 4.102 10.037 1.00 43.97 136 THR A N 1
ATOM 1079 C CA . THR A 1 136 ? -18.751 5.111 10.937 1.00 43.97 136 THR A CA 1
ATOM 1080 C C . THR A 1 136 ? -19.703 6.295 11.143 1.00 43.97 136 THR A C 1
ATOM 1082 O O . THR A 1 136 ? -19.812 6.806 12.259 1.00 43.97 136 THR A O 1
ATOM 1085 N N . LEU A 1 137 ? -20.437 6.714 10.108 1.00 41.06 137 LEU A N 1
ATOM 1086 C CA . LEU A 1 137 ? -21.463 7.758 10.210 1.00 41.06 137 LEU A CA 1
ATOM 1087 C C . LEU A 1 137 ? -22.673 7.296 11.030 1.00 41.06 137 LEU A C 1
ATOM 1089 O O . LEU A 1 137 ? -23.124 8.034 11.903 1.00 41.06 137 LEU A O 1
ATOM 1093 N N . GLU A 1 138 ? -23.152 6.071 10.817 1.00 44.03 138 GLU A N 1
ATOM 1094 C CA . GLU A 1 138 ? -24.259 5.498 11.588 1.00 44.03 138 GLU A CA 1
ATOM 1095 C C . GLU A 1 138 ? -23.898 5.341 13.066 1.00 44.03 138 GLU A C 1
ATOM 1097 O O . GLU A 1 138 ? -24.690 5.728 13.918 1.00 44.03 138 GLU A O 1
ATOM 1102 N N . SER A 1 139 ? -22.673 4.909 13.388 1.00 45.09 139 SER A N 1
ATOM 1103 C CA . SER A 1 139 ? -22.206 4.816 14.781 1.00 45.09 139 SER A CA 1
ATOM 1104 C C . SER A 1 139 ? -22.097 6.177 15.491 1.00 45.09 139 SER A C 1
ATOM 1106 O O . SER A 1 139 ? -22.294 6.264 16.703 1.00 45.09 139 SER A O 1
ATOM 1108 N N . LYS A 1 140 ? -21.820 7.260 14.745 1.00 44.84 140 LYS A N 1
ATOM 1109 C CA . LYS A 1 140 ? -21.836 8.641 15.262 1.00 44.84 140 LYS A CA 1
ATOM 1110 C C . LYS A 1 140 ? -23.261 9.167 15.455 1.00 44.84 140 LYS A C 1
ATOM 1112 O O . LYS A 1 140 ? -23.488 9.966 16.358 1.00 44.84 140 LYS A O 1
ATOM 1117 N N . LEU A 1 141 ? -24.209 8.720 14.633 1.00 45.84 141 LEU A N 1
ATOM 1118 C CA . LEU A 1 141 ? -25.622 9.101 14.724 1.00 45.84 141 LEU A CA 1
ATOM 1119 C C . LEU A 1 141 ? -26.378 8.292 15.791 1.00 45.84 141 LEU A C 1
ATOM 1121 O O . LEU A 1 141 ? -27.267 8.834 16.440 1.00 45.84 141 LEU A O 1
ATOM 1125 N N . SER A 1 142 ? -25.990 7.039 16.038 1.00 46.97 142 SER A N 1
ATOM 1126 C CA . SER A 1 142 ? -26.564 6.177 17.081 1.00 46.97 142 SER A CA 1
ATOM 1127 C C . SER A 1 142 ? -26.004 6.443 18.486 1.00 46.97 142 SER A C 1
ATOM 1129 O O . SER A 1 142 ? -26.410 5.789 19.438 1.00 46.97 142 SER A O 1
ATOM 1131 N N . GLY A 1 143 ? -25.064 7.384 18.630 1.00 43.72 143 GLY A N 1
ATOM 1132 C CA . GLY A 1 143 ? -24.530 7.855 19.914 1.00 43.72 143 GLY A CA 1
ATOM 1133 C C . GLY A 1 143 ? -25.407 8.890 20.635 1.00 43.72 143 GLY A C 1
ATOM 1134 O O . GLY A 1 143 ? -24.986 9.429 21.655 1.00 43.72 143 GLY A O 1
ATOM 1135 N N . PHE A 1 144 ? -26.607 9.173 20.121 1.00 46.88 144 PHE A N 1
ATOM 1136 C CA . PHE A 1 144 ? -27.662 9.902 20.827 1.00 46.88 144 PHE A CA 1
ATOM 1137 C C . PHE A 1 144 ? -28.823 8.954 21.147 1.00 46.88 144 PHE A C 1
ATOM 1139 O O . PHE A 1 144 ? -29.808 8.893 20.413 1.00 46.88 144 PHE A O 1
ATOM 1146 N N . SER A 1 145 ? -28.704 8.234 22.260 1.00 36.88 145 SER A N 1
ATOM 1147 C CA . SER A 1 145 ? -29.835 7.712 23.039 1.00 36.88 145 SER A CA 1
ATOM 1148 C C . SER A 1 145 ? -29.373 7.357 24.442 1.00 36.88 145 SER A C 1
ATOM 1150 O O . SER A 1 145 ? -28.426 6.542 24.526 1.00 36.88 145 SER A O 1
#

pLDDT: mean 72.03, std 15.63, range [31.91, 90.81]

Radius of gyration: 20.0 Å; chains: 1; bounding box: 73×33×45 Å

Sequence (145 aa):
MPKDSYLLEKKRSKLSLTASITESEKQLLEVELSTAVSIAEHQSLVFGKKDLKIKIFPIIFHLTSDYPFEGMPEVSFVEDFTRMAKMKITNFHGQEVANVTLATIPGRNRINLYAHFVDGSKEDLEQIMSFVVTVTLESKLSGFS

Foldseek 3Di:
DDDDPPPPPFPWDKDWDWDWDDDPNDTQKIKIWIWTWGADPVRDIDTAWIWIWMDGPQKIKIKIFRDDPPPDDPVCCQVRGQVGMWIFMATNVRHTFWTWHWDDDPPDPDIWIWTQGPVRDIDTVVVVVVVVVVVVVVVVVVVPD

Secondary structure (DSSP, 8-state):
------------EEEEEEEEEEETTEEEEEEEEEEEEEE-TTS-EEEEEEEEEEEETTEEEEEEE----SS--GGGHHHHHHHHEEEEEEETT--EEEEEEEEEPTTSS-EEEEEEETTS-EEEHHHHHHHHHHHHHHHHHTT--